Protein AF-A0A3P6B5D8-F1 (afdb_monomer_lite)

Radius of gyration: 17.55 Å; chains: 1; bounding box: 49×32×52 Å

Organism: Brassica campestris (NCBI:txid3711)

Sequence (147 aa):
MRQRSLDPVGKEMLMPKDPNATVIMVLTGIAPFRSFLWKMFFEEHEDYKLKPRACSLTHPPTIFNGLAWLFLGVPTSSSLLYKEEFEKMKGKKPENFRLDLAVSREQRNEKGEKMYIQKRMAEYAEELWELLKKDNTFVYMCGEGYR

InterPro domains:
  IPR001433 Oxidoreductase FAD/NAD(P)-binding [PF00175] (28-144)
  IPR015701 Ferredoxin--NADP reductase [PTHR43314] (7-143)
  IPR039261 Ferredoxin-NADP reductase (FNR), nucleotide-binding domain [G3DSA:3.40.50.80] (10-146)
  IPR039261 Ferredoxin-NADP reductase (FNR), nucleotide-binding domain [SSF52343] (13-144)

pLDDT: mean 75.42, std 18.97, range [34.06, 94.75]

Foldseek 3Di:
DDDDDDPDDDDPPDDDLALAFAEEEAEEADDPCVVVLCCQQPDQDPSNDPPDPDDDDDDDRSHRPHAYAYEYEDQAPVRDPPPVVLVVSCVRPVPRYHYDYQHQNPDADPVRHGRGSVRSVVVCVVVVVVSVPDPRYDYHYDYDDDD

Secondary structure (DSSP, 8-state):
----PPPP--STTPPPS-TT-EEEEEEESS-TTHHHHHHHHT---GGG-PPPPS--SS-------S-EEEEEEESSGGG-TTHHHHHHHHHH-TTTEEEEEEETTT-B-TTS-B--HHHHHHHTHHHHHHHHTSTTEEEEEE-----

Structure (mmCIF, N/CA/C/O backbone):
data_AF-A0A3P6B5D8-F1
#
_entry.id   AF-A0A3P6B5D8-F1
#
loop_
_atom_site.group_PDB
_atom_site.id
_atom_site.type_symbol
_atom_site.label_atom_id
_atom_site.label_alt_id
_atom_site.label_comp_id
_atom_site.label_asym_id
_atom_site.label_entity_id
_atom_site.label_seq_id
_atom_site.pdbx_PDB_ins_code
_atom_site.Cartn_x
_atom_site.Cartn_y
_atom_site.Cartn_z
_atom_site.occupancy
_atom_site.B_iso_or_equiv
_atom_site.auth_seq_id
_atom_site.auth_comp_id
_atom_site.auth_asym_id
_atom_site.auth_atom_id
_atom_site.pdbx_PDB_model_num
ATOM 1 N N . MET A 1 1 ? 29.588 -9.988 25.186 1.00 37.25 1 MET A N 1
ATOM 2 C CA . MET A 1 1 ? 28.479 -10.731 24.542 1.00 37.25 1 MET A CA 1
ATOM 3 C C . MET A 1 1 ? 28.874 -11.036 23.103 1.00 37.25 1 MET A C 1
ATOM 5 O O . MET A 1 1 ? 29.197 -10.100 22.390 1.00 37.25 1 MET A O 1
ATOM 9 N N . ARG A 1 2 ? 28.920 -12.308 22.679 1.00 37.66 2 ARG A N 1
ATOM 10 C CA . ARG A 1 2 ? 29.102 -12.665 21.258 1.00 37.66 2 ARG A CA 1
ATOM 11 C C . ARG A 1 2 ? 27.723 -12.751 20.613 1.00 37.66 2 ARG A C 1
ATOM 13 O O . ARG A 1 2 ? 26.973 -13.673 20.917 1.00 37.66 2 ARG A O 1
ATOM 20 N N . GLN A 1 3 ? 27.397 -11.793 19.755 1.00 37.88 3 GLN A N 1
ATOM 21 C CA . GLN A 1 3 ? 26.214 -11.863 18.907 1.00 37.88 3 GLN A CA 1
ATOM 22 C C . GLN A 1 3 ? 26.502 -12.908 17.821 1.00 37.88 3 GLN A C 1
ATOM 24 O O . GLN A 1 3 ? 27.404 -12.725 17.008 1.00 37.88 3 GLN A O 1
ATOM 29 N N . ARG A 1 4 ? 25.819 -14.056 17.867 1.00 34.06 4 ARG A N 1
ATOM 30 C CA . ARG A 1 4 ? 25.851 -15.031 16.771 1.00 34.06 4 ARG A CA 1
ATOM 31 C C . ARG A 1 4 ? 24.801 -14.587 15.758 1.00 34.06 4 ARG A C 1
ATOM 33 O O . ARG A 1 4 ? 23.616 -14.688 16.062 1.00 34.06 4 ARG A O 1
ATOM 40 N N . SER A 1 5 ? 25.212 -14.069 14.603 1.00 36.06 5 SER A N 1
ATOM 41 C CA . SER A 1 5 ? 24.300 -13.941 13.466 1.00 36.06 5 SER A CA 1
ATOM 42 C C . SER A 1 5 ? 24.246 -15.287 12.755 1.00 36.06 5 SER A C 1
ATOM 44 O O . SER A 1 5 ? 25.282 -15.825 12.370 1.00 36.06 5 SER A O 1
ATOM 46 N N . LEU A 1 6 ? 23.050 -15.847 12.626 1.00 42.25 6 LEU A N 1
ATOM 47 C CA . LEU A 1 6 ? 22.799 -16.919 11.671 1.00 42.25 6 LEU A CA 1
ATOM 48 C C . LEU A 1 6 ? 22.725 -16.286 10.278 1.00 42.25 6 LEU A C 1
ATOM 50 O O . LEU A 1 6 ? 22.242 -15.158 10.150 1.00 42.25 6 LEU A O 1
ATOM 54 N N . ASP A 1 7 ? 23.223 -16.987 9.262 1.00 48.81 7 ASP A N 1
ATOM 55 C CA . ASP A 1 7 ? 23.106 -16.543 7.875 1.00 48.81 7 ASP A CA 1
ATOM 56 C C . ASP A 1 7 ? 21.633 -16.295 7.500 1.00 48.81 7 ASP A C 1
ATOM 58 O O . ASP A 1 7 ? 20.740 -16.987 8.003 1.00 48.81 7 ASP A O 1
ATOM 62 N N . PRO A 1 8 ? 21.345 -15.311 6.631 1.00 53.59 8 PRO A N 1
ATOM 63 C CA . PRO A 1 8 ? 19.979 -15.007 6.228 1.00 53.59 8 PRO A CA 1
ATOM 64 C C . PRO A 1 8 ? 19.357 -16.196 5.483 1.00 53.59 8 PRO A C 1
ATOM 66 O O . PRO A 1 8 ? 19.881 -16.666 4.473 1.00 53.59 8 PRO A O 1
ATOM 69 N N . VAL A 1 9 ? 18.208 -16.666 5.968 1.00 49.22 9 VAL A N 1
ATOM 70 C CA . VAL A 1 9 ? 17.424 -17.745 5.352 1.00 49.22 9 VAL A CA 1
ATOM 71 C C . VAL A 1 9 ? 16.141 -17.149 4.772 1.00 49.22 9 VAL A C 1
ATOM 73 O O . VAL A 1 9 ? 15.392 -16.494 5.491 1.00 49.22 9 VAL A O 1
ATOM 76 N N . GLY A 1 10 ? 15.879 -17.373 3.480 1.00 52.53 10 GLY A N 1
ATOM 77 C CA . GLY A 1 10 ? 14.632 -16.967 2.819 1.00 52.53 10 GLY A CA 1
ATOM 78 C C . GLY A 1 10 ? 14.827 -16.566 1.355 1.00 52.53 10 GLY A C 1
ATOM 79 O O . GLY A 1 10 ? 15.515 -15.595 1.060 1.00 52.53 10 GLY A O 1
ATOM 80 N N . LYS A 1 11 ? 14.213 -17.309 0.425 1.00 59.19 11 LYS A N 1
ATOM 81 C CA . LYS A 1 11 ? 14.177 -16.976 -1.017 1.00 59.19 11 LYS A CA 1
ATOM 82 C C . LYS A 1 11 ? 12.800 -16.498 -1.493 1.00 59.19 11 LYS A C 1
ATOM 84 O O . LYS A 1 11 ? 12.671 -16.065 -2.630 1.00 59.19 11 LYS A O 1
ATOM 89 N N . GLU A 1 12 ? 11.783 -16.581 -0.638 1.00 61.44 12 GLU A N 1
ATOM 90 C CA . GLU A 1 12 ? 10.390 -16.263 -0.985 1.00 61.44 12 GLU A CA 1
ATOM 91 C C . GLU A 1 12 ? 10.129 -14.753 -1.044 1.00 61.44 12 GLU A C 1
ATOM 93 O O . GLU A 1 12 ? 9.307 -14.292 -1.825 1.00 61.44 12 GLU A O 1
ATOM 98 N N . MET A 1 13 ? 10.886 -13.963 -0.279 1.00 66.06 13 MET A N 1
ATOM 99 C CA . MET A 1 13 ? 10.804 -12.502 -0.268 1.00 66.06 13 MET A CA 1
ATOM 100 C C . MET A 1 13 ? 11.981 -11.869 -1.013 1.00 66.06 13 MET A C 1
ATOM 102 O O . MET A 1 13 ? 12.688 -11.019 -0.479 1.00 66.06 13 MET A O 1
ATOM 106 N N . LEU A 1 14 ? 12.238 -12.311 -2.242 1.00 75.25 14 LEU A N 1
ATOM 107 C CA . LEU A 1 14 ? 13.202 -11.646 -3.119 1.00 75.25 14 LEU A CA 1
ATOM 108 C C . LEU A 1 14 ? 12.489 -10.593 -3.959 1.00 75.25 14 LEU A C 1
ATOM 110 O O . LEU A 1 14 ? 11.390 -10.840 -4.446 1.00 75.25 14 LEU A O 1
ATOM 114 N N . MET A 1 15 ? 13.125 -9.434 -4.140 1.00 72.06 15 MET A N 1
ATOM 115 C CA . MET A 1 15 ? 12.632 -8.389 -5.039 1.00 72.06 15 MET A CA 1
ATOM 116 C C . MET A 1 15 ? 12.562 -8.889 -6.488 1.00 72.06 15 MET A C 1
ATOM 118 O O . MET A 1 15 ? 13.433 -9.664 -6.906 1.00 72.06 15 MET A O 1
ATOM 122 N N . PRO A 1 16 ? 11.581 -8.418 -7.277 1.00 79.50 16 PRO A N 1
ATOM 123 C CA . PRO A 1 16 ? 11.565 -8.692 -8.702 1.00 79.50 16 PRO A CA 1
ATOM 124 C C . PRO A 1 16 ? 12.791 -8.060 -9.367 1.00 79.50 16 PRO A C 1
ATOM 126 O O . PRO A 1 16 ? 13.262 -6.996 -8.972 1.00 79.50 16 PRO A O 1
ATOM 129 N N . LYS A 1 17 ? 13.315 -8.729 -10.398 1.00 75.62 17 LYS A N 1
ATOM 130 C CA . LYS A 1 17 ? 14.458 -8.224 -11.177 1.00 75.62 17 LYS A CA 1
ATOM 131 C C . LYS A 1 17 ? 14.066 -7.111 -12.151 1.00 75.62 17 LYS A C 1
ATOM 133 O O . LYS A 1 17 ? 14.938 -6.391 -12.622 1.00 75.62 17 LYS A O 1
ATOM 138 N N . ASP A 1 18 ? 12.781 -7.009 -12.488 1.00 79.75 18 ASP A N 1
ATOM 139 C CA . ASP A 1 18 ? 12.267 -5.989 -13.398 1.00 79.75 18 ASP A CA 1
ATOM 140 C C . ASP A 1 18 ? 12.113 -4.642 -12.660 1.00 79.75 18 ASP A C 1
ATOM 142 O O . ASP A 1 18 ? 11.320 -4.558 -11.718 1.00 79.75 18 ASP A O 1
ATOM 146 N N . PRO A 1 19 ? 12.832 -3.577 -13.070 1.00 79.38 19 PRO A N 1
ATOM 147 C CA . PRO A 1 19 ? 12.721 -2.252 -12.457 1.00 79.38 19 PRO A CA 1
ATOM 148 C C . PRO A 1 19 ? 11.365 -1.568 -12.700 1.00 79.38 19 PRO A C 1
ATOM 150 O O . PRO A 1 19 ? 11.074 -0.570 -12.037 1.00 79.38 19 PRO A O 1
ATOM 153 N N . ASN A 1 20 ? 10.547 -2.077 -13.629 1.00 85.00 20 ASN A N 1
ATOM 154 C CA . ASN A 1 20 ? 9.206 -1.570 -13.940 1.00 85.00 20 ASN A CA 1
ATOM 155 C C . ASN A 1 20 ? 8.081 -2.422 -13.327 1.00 85.00 20 ASN A C 1
ATOM 157 O O . ASN A 1 20 ? 6.904 -2.184 -13.609 1.00 85.00 20 ASN A O 1
ATOM 161 N N . ALA A 1 21 ? 8.419 -3.418 -12.505 1.00 88.19 21 ALA A N 1
ATOM 162 C CA . ALA A 1 21 ? 7.436 -4.270 -11.851 1.00 88.19 21 ALA A CA 1
ATOM 163 C C . ALA A 1 21 ? 6.520 -3.470 -10.912 1.00 88.19 21 ALA A C 1
ATOM 165 O O . ALA A 1 21 ? 6.949 -2.541 -10.227 1.00 88.19 21 ALA A O 1
ATOM 166 N N . THR A 1 22 ? 5.251 -3.865 -10.840 1.00 91.69 22 THR A N 1
ATOM 167 C CA . THR A 1 22 ? 4.340 -3.383 -9.800 1.00 91.69 22 THR A CA 1
ATOM 168 C C . THR A 1 22 ? 4.556 -4.221 -8.546 1.00 91.69 22 THR A C 1
ATOM 170 O O . THR A 1 22 ? 4.465 -5.442 -8.584 1.00 91.69 22 THR A O 1
ATOM 173 N N . VAL A 1 23 ? 4.860 -3.580 -7.424 1.00 90.94 23 VAL A N 1
ATOM 174 C CA . VAL A 1 23 ? 5.135 -4.232 -6.145 1.00 90.94 23 VAL A CA 1
ATOM 175 C C . VAL A 1 23 ? 4.112 -3.760 -5.123 1.00 90.94 23 VAL A C 1
ATOM 177 O O . VAL A 1 23 ? 4.162 -2.623 -4.654 1.00 90.94 23 VAL A O 1
ATOM 180 N N . ILE A 1 24 ? 3.187 -4.645 -4.766 1.00 92.25 24 ILE A N 1
ATOM 181 C CA . ILE A 1 24 ? 2.168 -4.404 -3.745 1.00 92.25 24 ILE A CA 1
ATOM 182 C C . ILE A 1 24 ? 2.664 -5.028 -2.441 1.00 92.25 24 ILE A C 1
ATOM 184 O O . ILE A 1 24 ? 2.904 -6.230 -2.364 1.00 92.25 24 ILE A O 1
ATOM 188 N N . MET A 1 25 ? 2.836 -4.212 -1.410 1.00 90.50 25 MET A N 1
ATOM 189 C CA . MET A 1 25 ? 3.306 -4.617 -0.089 1.00 90.50 25 MET A CA 1
ATOM 190 C C . MET A 1 25 ? 2.166 -4.460 0.909 1.00 90.50 25 MET A C 1
ATOM 192 O O . MET A 1 25 ? 1.655 -3.362 1.102 1.00 90.50 25 MET A O 1
ATOM 196 N N . VAL A 1 26 ? 1.778 -5.551 1.557 1.00 89.94 26 VAL A N 1
ATOM 197 C CA . VAL A 1 26 ? 0.719 -5.595 2.566 1.00 89.94 26 VAL A CA 1
ATOM 198 C C . VAL A 1 26 ? 1.353 -5.923 3.909 1.00 89.94 26 VAL A C 1
ATOM 200 O O . VAL A 1 26 ? 1.992 -6.967 4.068 1.00 89.94 26 VAL A O 1
ATOM 203 N N . LEU A 1 27 ? 1.193 -5.017 4.871 1.00 85.31 27 LEU A N 1
ATOM 204 C CA . LEU A 1 27 ? 1.885 -5.081 6.150 1.00 85.31 27 LEU A CA 1
ATOM 205 C C . LEU A 1 27 ? 1.004 -4.803 7.354 1.00 85.31 27 LEU A C 1
ATOM 207 O O . LEU A 1 27 ? 0.302 -3.796 7.408 1.00 85.31 27 LEU A O 1
ATOM 211 N N . THR A 1 28 ? 1.166 -5.620 8.391 1.00 77.00 28 THR A N 1
ATOM 212 C CA . THR A 1 28 ? 0.625 -5.352 9.729 1.00 77.00 28 THR A CA 1
ATOM 213 C C . THR A 1 28 ? 1.745 -5.481 10.767 1.00 77.00 28 THR A C 1
ATOM 215 O O . THR A 1 28 ? 2.107 -6.596 11.135 1.00 77.00 28 THR A O 1
ATOM 218 N N . GLY A 1 29 ? 2.319 -4.363 11.232 1.00 67.81 29 GLY A N 1
ATOM 219 C CA . GLY A 1 29 ? 3.355 -4.354 12.285 1.00 67.81 29 GLY A CA 1
ATOM 220 C C . GLY A 1 29 ? 4.739 -3.829 11.865 1.00 67.81 29 GLY A C 1
ATOM 221 O O . GLY A 1 29 ? 4.850 -2.975 10.985 1.00 67.81 29 GLY A O 1
ATOM 222 N N . ILE A 1 30 ? 5.798 -4.297 12.549 1.00 57.53 30 ILE A N 1
ATOM 223 C CA . ILE A 1 30 ? 7.196 -3.856 12.352 1.00 57.53 30 ILE A CA 1
ATOM 224 C C . ILE A 1 30 ? 7.714 -4.360 10.998 1.00 57.53 30 ILE A C 1
ATOM 226 O O . ILE A 1 30 ? 7.837 -5.558 10.760 1.00 57.53 30 ILE A O 1
ATOM 230 N N . ALA A 1 31 ? 7.988 -3.414 10.101 1.00 59.88 31 ALA A N 1
ATOM 231 C CA . ALA A 1 31 ? 8.128 -3.646 8.670 1.00 59.88 31 ALA A CA 1
ATOM 232 C C . ALA A 1 31 ? 9.495 -4.240 8.248 1.00 59.88 31 ALA A C 1
ATOM 234 O O . ALA A 1 31 ? 10.509 -3.547 8.358 1.00 59.88 31 ALA A O 1
ATOM 235 N N . PRO A 1 32 ? 9.545 -5.434 7.620 1.00 63.81 32 PRO A N 1
ATOM 236 C CA . PRO A 1 32 ? 10.720 -5.895 6.869 1.00 63.81 32 PRO A CA 1
ATOM 237 C C . PRO A 1 32 ? 10.934 -5.140 5.541 1.00 63.81 32 PRO A C 1
ATOM 239 O O . PRO A 1 32 ? 12.005 -5.225 4.943 1.00 63.81 32 PRO A O 1
ATOM 242 N N . PHE A 1 33 ? 9.948 -4.369 5.068 1.00 70.81 33 PHE A N 1
ATOM 243 C CA . PHE A 1 33 ? 10.017 -3.685 3.767 1.00 70.81 33 PHE A CA 1
ATOM 244 C C . PHE A 1 33 ? 10.705 -2.320 3.794 1.00 70.81 33 PHE A C 1
ATOM 246 O O . PHE A 1 33 ? 10.831 -1.689 2.745 1.00 70.81 33 PHE A O 1
ATOM 253 N N . ARG A 1 34 ? 11.220 -1.874 4.949 1.00 76.75 34 ARG A N 1
ATOM 254 C CA . ARG A 1 34 ? 12.089 -0.688 4.989 1.00 76.75 34 ARG A CA 1
ATOM 255 C C . ARG A 1 34 ? 13.272 -0.866 4.039 1.00 76.75 34 ARG A C 1
ATOM 257 O O . ARG A 1 34 ? 13.533 0.018 3.236 1.00 76.75 34 ARG A O 1
ATOM 264 N N . SER A 1 35 ? 13.913 -2.035 4.064 1.00 75.69 35 SER A N 1
ATOM 265 C CA . SER A 1 35 ? 15.039 -2.356 3.181 1.00 75.69 35 SER A CA 1
ATOM 266 C C . SER A 1 35 ? 14.645 -2.369 1.700 1.00 75.69 35 SER A C 1
ATOM 268 O O . SER A 1 35 ? 15.408 -1.899 0.866 1.00 75.69 35 SER A O 1
ATOM 270 N N . PHE A 1 36 ? 13.440 -2.847 1.365 1.00 76.88 36 PHE A N 1
ATOM 271 C CA . PHE A 1 36 ? 12.926 -2.833 -0.011 1.00 76.88 36 PHE A CA 1
ATOM 272 C C . PHE A 1 36 ? 12.743 -1.406 -0.518 1.00 76.88 36 PHE A C 1
ATOM 274 O O . PHE A 1 36 ? 13.241 -1.054 -1.583 1.00 76.88 36 PHE A O 1
ATOM 281 N N . LEU A 1 37 ? 12.055 -0.576 0.262 1.00 80.38 37 LEU A N 1
ATOM 282 C CA . LEU A 1 37 ? 11.776 0.806 -0.107 1.00 80.38 37 LEU A CA 1
ATOM 283 C C . LEU A 1 37 ? 13.048 1.655 -0.142 1.00 80.38 37 LEU A C 1
ATOM 285 O O . LEU A 1 37 ? 13.212 2.489 -1.030 1.00 80.38 37 LEU A O 1
ATOM 289 N N . TRP A 1 38 ? 13.983 1.410 0.776 1.00 80.44 38 TRP A N 1
ATOM 290 C CA . TRP A 1 38 ? 15.289 2.057 0.750 1.00 80.44 38 TRP A CA 1
ATOM 291 C C . TRP A 1 38 ? 16.065 1.684 -0.518 1.00 80.44 38 TRP A C 1
ATOM 293 O O . TRP A 1 38 ? 16.547 2.573 -1.220 1.00 80.44 38 TRP A O 1
ATOM 303 N N . LYS A 1 39 ? 16.057 0.397 -0.896 1.00 77.75 39 LYS A N 1
ATOM 304 C CA . LYS A 1 39 ? 16.661 -0.083 -2.145 1.00 77.75 39 LYS A CA 1
ATOM 305 C C . LYS A 1 39 ? 15.989 0.487 -3.405 1.00 77.75 39 LYS A C 1
ATOM 307 O O . LYS A 1 39 ? 16.668 0.706 -4.398 1.00 77.75 39 LYS A O 1
ATOM 312 N N . MET A 1 40 ? 14.677 0.738 -3.381 1.00 78.25 40 MET A N 1
ATOM 313 C CA . MET A 1 40 ? 13.931 1.297 -4.525 1.00 78.25 40 MET A CA 1
ATOM 314 C C . MET A 1 40 ? 14.099 2.817 -4.694 1.00 78.25 40 MET A C 1
ATOM 316 O O . MET A 1 40 ? 14.145 3.298 -5.826 1.00 78.25 40 MET A O 1
ATOM 320 N N . PHE A 1 41 ? 14.140 3.578 -3.592 1.00 78.69 41 PHE 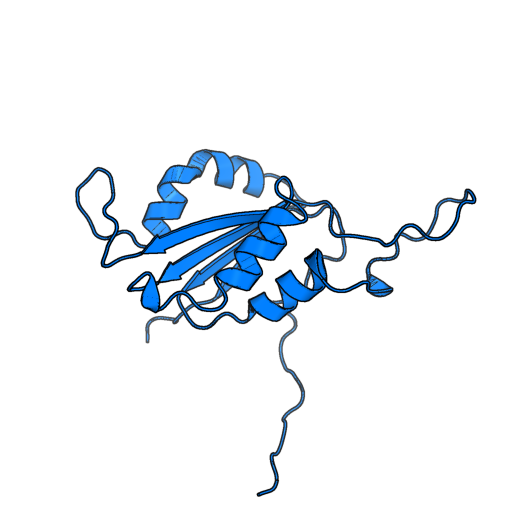A N 1
ATOM 321 C CA . PHE A 1 41 ? 14.002 5.046 -3.612 1.00 78.69 41 PHE A CA 1
ATOM 322 C C . PHE A 1 41 ? 15.226 5.826 -3.100 1.00 78.69 41 PHE A C 1
ATOM 324 O O . PHE A 1 41 ? 15.319 7.042 -3.322 1.00 78.69 41 PHE A O 1
ATOM 331 N N . PHE A 1 42 ? 16.146 5.175 -2.386 1.00 73.19 42 PHE A N 1
ATOM 332 C CA . PHE A 1 42 ? 17.297 5.831 -1.755 1.00 73.19 42 PHE A CA 1
ATOM 333 C C . PHE A 1 42 ? 18.656 5.273 -2.176 1.00 73.19 42 PHE A C 1
ATOM 335 O O . PHE A 1 42 ? 19.619 6.035 -2.134 1.00 73.19 42 PHE A O 1
ATOM 342 N N . GLU A 1 43 ? 18.750 4.008 -2.585 1.00 67.75 43 GLU A N 1
ATOM 343 C CA . GLU A 1 43 ? 20.015 3.393 -3.000 1.00 67.75 43 GLU A CA 1
ATOM 344 C C . GLU A 1 43 ? 20.146 3.290 -4.520 1.00 67.75 43 GLU A C 1
ATOM 346 O O . GLU A 1 43 ? 19.195 2.980 -5.236 1.00 67.75 43 GLU A O 1
ATOM 351 N N . GLU A 1 44 ? 21.369 3.493 -5.001 1.00 58.03 44 GLU A N 1
ATOM 352 C CA . GLU A 1 44 ? 21.771 3.235 -6.379 1.00 58.03 44 GLU A CA 1
ATOM 353 C C . GLU A 1 44 ? 22.478 1.873 -6.411 1.00 58.03 44 GLU A C 1
ATOM 355 O O . GLU A 1 44 ? 23.592 1.737 -5.909 1.00 58.03 44 GLU A O 1
ATOM 360 N N . HIS A 1 45 ? 21.824 0.837 -6.949 1.00 53.28 45 HIS A N 1
ATOM 361 C CA . HIS A 1 45 ? 22.402 -0.513 -7.030 1.00 53.28 45 HIS A CA 1
ATOM 362 C C . HIS A 1 45 ? 22.732 -0.918 -8.458 1.00 53.28 45 HIS A C 1
ATOM 364 O O . HIS A 1 45 ? 21.911 -0.779 -9.365 1.00 53.28 45 HIS A O 1
ATOM 370 N N . GLU A 1 46 ? 23.905 -1.529 -8.630 1.00 50.44 46 GLU A N 1
ATOM 371 C CA . GLU A 1 46 ? 24.338 -2.099 -9.907 1.00 50.44 46 GLU A CA 1
ATOM 372 C C . GLU A 1 46 ? 23.476 -3.290 -10.361 1.00 50.44 46 GLU A C 1
ATOM 374 O O . GLU A 1 46 ? 23.390 -3.560 -11.556 1.00 50.44 46 GLU A O 1
ATOM 379 N N . ASP A 1 47 ? 22.799 -3.981 -9.439 1.00 47.56 47 ASP A N 1
ATOM 380 C CA . ASP A 1 47 ? 21.971 -5.160 -9.737 1.00 47.56 47 ASP A CA 1
ATOM 381 C C . ASP A 1 47 ? 20.740 -4.843 -10.602 1.00 47.56 47 ASP A C 1
ATOM 383 O O . ASP A 1 47 ? 20.209 -5.729 -11.272 1.00 47.56 47 ASP A O 1
ATOM 387 N N . TYR A 1 48 ? 20.282 -3.585 -10.596 1.00 48.28 48 TYR A N 1
ATOM 388 C CA . TYR A 1 48 ? 19.179 -3.121 -11.439 1.00 48.28 48 TYR A CA 1
ATOM 389 C C . TYR A 1 48 ? 19.636 -2.691 -12.839 1.00 48.28 48 TYR A C 1
ATOM 391 O O . TYR A 1 48 ? 18.784 -2.309 -13.642 1.00 48.28 48 TYR A O 1
ATOM 399 N N . LYS A 1 49 ? 20.940 -2.781 -13.166 1.00 43.88 49 LYS A N 1
ATOM 400 C CA . LYS A 1 49 ? 21.482 -2.462 -14.495 1.00 43.88 49 LYS A CA 1
ATOM 401 C C . LYS A 1 49 ? 20.764 -3.285 -15.567 1.00 43.88 49 LYS A C 1
ATOM 403 O O . LYS A 1 49 ? 21.084 -4.448 -15.819 1.00 43.88 49 LYS A O 1
ATOM 408 N N . LEU A 1 50 ? 19.830 -2.644 -16.268 1.00 41.78 50 LEU A N 1
ATOM 409 C CA . LEU A 1 50 ? 19.397 -3.053 -17.598 1.00 41.78 50 LEU A CA 1
ATOM 410 C C . LEU A 1 50 ? 20.668 -3.236 -18.434 1.00 41.78 50 LEU A C 1
ATOM 412 O O . LEU A 1 50 ? 21.414 -2.277 -18.634 1.00 41.78 50 LEU A O 1
ATOM 416 N N . LYS A 1 51 ? 20.950 -4.464 -18.894 1.00 37.53 51 LYS A N 1
ATOM 417 C CA . LYS A 1 51 ? 22.041 -4.688 -19.851 1.00 37.53 51 LYS A CA 1
ATOM 418 C C . LYS A 1 51 ? 21.800 -3.748 -21.037 1.00 37.53 51 LYS A C 1
ATOM 420 O O . LYS A 1 51 ? 20.745 -3.856 -21.667 1.00 37.53 51 LYS A O 1
ATOM 425 N N . PRO A 1 52 ? 22.722 -2.822 -21.338 1.00 39.69 52 PRO A N 1
ATOM 426 C CA . PRO A 1 52 ? 22.471 -1.807 -22.342 1.00 39.69 52 PRO A CA 1
ATOM 427 C C . PRO A 1 52 ? 22.340 -2.469 -23.716 1.00 39.69 52 PRO A C 1
ATOM 429 O O . PRO A 1 52 ? 23.294 -3.061 -24.222 1.00 39.69 52 PRO A O 1
ATOM 432 N N . ARG A 1 53 ? 21.178 -2.322 -24.368 1.00 34.91 53 ARG A N 1
ATOM 433 C CA . ARG A 1 53 ? 21.212 -2.134 -25.821 1.00 34.91 53 ARG A CA 1
ATOM 434 C C . ARG A 1 53 ? 21.857 -0.769 -26.032 1.00 34.91 53 ARG A C 1
ATOM 436 O O . ARG A 1 53 ? 21.383 0.232 -25.509 1.00 34.91 53 ARG A O 1
ATOM 443 N N . ALA A 1 54 ? 23.006 -0.799 -26.689 1.00 41.34 54 ALA A N 1
ATOM 444 C CA . ALA A 1 54 ? 23.895 0.323 -26.928 1.00 41.34 54 ALA A CA 1
ATOM 445 C C . ALA A 1 54 ? 23.158 1.618 -27.311 1.00 41.34 54 ALA A C 1
ATOM 447 O O . ALA A 1 54 ? 22.436 1.624 -28.302 1.00 41.34 54 ALA A O 1
ATOM 448 N N . CYS A 1 55 ? 23.394 2.706 -26.572 1.00 34.34 55 CYS A N 1
ATOM 449 C CA . CYS A 1 55 ? 23.947 3.947 -27.125 1.00 34.34 55 CYS A CA 1
ATOM 450 C C . CYS A 1 55 ? 24.200 4.975 -26.002 1.00 34.34 55 CYS A C 1
ATOM 452 O O . CYS A 1 55 ? 23.276 5.480 -25.377 1.00 34.34 55 CYS A O 1
ATOM 454 N N . SER A 1 56 ? 25.488 5.213 -25.752 1.00 43.94 56 SER A N 1
ATOM 455 C CA . SER A 1 56 ? 26.152 6.429 -25.267 1.00 43.94 56 SER A CA 1
ATOM 456 C C . SER A 1 56 ? 25.305 7.579 -24.692 1.00 43.94 56 SER A C 1
ATOM 458 O O . SER A 1 56 ? 24.812 8.413 -25.444 1.00 43.94 56 SER A O 1
ATOM 460 N N . LEU A 1 57 ? 25.297 7.701 -23.362 1.00 37.00 57 LEU A N 1
ATOM 461 C CA . LEU A 1 57 ? 25.480 8.936 -22.580 1.00 37.00 57 LEU A CA 1
ATOM 462 C C . LEU A 1 57 ? 25.631 8.522 -21.103 1.00 37.00 57 LEU A C 1
ATOM 464 O O . LEU A 1 57 ? 25.028 7.547 -20.663 1.00 37.00 57 LEU A O 1
ATOM 468 N N . THR A 1 58 ? 26.513 9.215 -20.386 1.00 39.78 58 THR A N 1
ATOM 469 C CA . THR A 1 58 ? 26.776 9.157 -18.934 1.00 39.78 58 THR A CA 1
ATOM 470 C C . THR A 1 58 ? 25.686 8.461 -18.098 1.00 39.78 58 THR A C 1
ATOM 472 O O . THR A 1 58 ? 24.599 9.002 -17.942 1.00 39.78 58 THR A O 1
ATOM 475 N N . HIS A 1 59 ? 26.014 7.261 -17.600 1.00 35.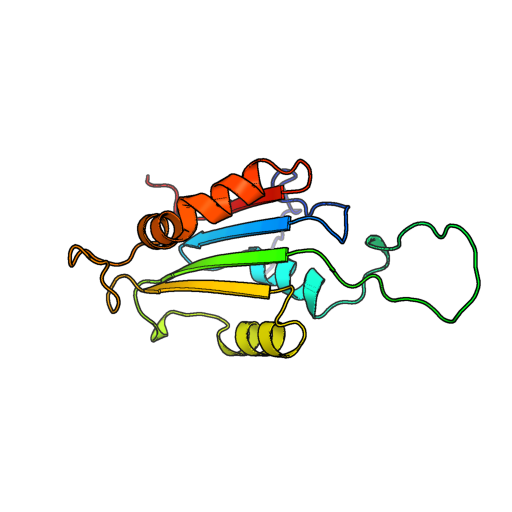31 59 HIS A N 1
ATOM 476 C CA . HIS A 1 59 ? 25.273 6.365 -16.692 1.00 35.31 59 HIS A CA 1
ATOM 477 C C . HIS A 1 59 ? 23.817 6.756 -16.345 1.00 35.31 59 HIS A C 1
ATOM 479 O O . HIS A 1 59 ? 23.623 7.615 -15.486 1.00 35.31 59 HIS A O 1
ATOM 485 N N . PRO A 1 60 ? 22.778 6.084 -16.881 1.00 37.28 60 PRO A N 1
ATOM 486 C CA . PRO A 1 60 ? 21.459 6.162 -16.268 1.00 37.28 60 PRO A CA 1
ATOM 487 C C . PRO A 1 60 ? 21.452 5.293 -14.994 1.00 37.28 60 PRO A C 1
ATOM 489 O O . PRO A 1 60 ? 21.619 4.073 -15.106 1.00 37.28 60 PRO A O 1
ATOM 492 N N . PRO A 1 61 ? 21.276 5.860 -13.782 1.00 44.03 61 PRO A N 1
ATOM 493 C CA . PRO A 1 61 ? 21.007 5.051 -12.602 1.00 44.03 61 PRO A CA 1
ATOM 494 C C . PRO A 1 61 ? 19.677 4.337 -12.841 1.00 44.03 61 PRO A C 1
ATOM 496 O O . PRO A 1 61 ? 18.675 4.950 -13.213 1.00 44.03 61 PRO A O 1
ATOM 499 N N . THR A 1 62 ? 19.654 3.020 -12.691 1.00 48.91 62 THR A N 1
ATOM 500 C CA . THR A 1 62 ? 18.424 2.242 -12.822 1.00 48.91 62 THR A CA 1
ATOM 501 C C . THR A 1 62 ? 17.602 2.408 -11.556 1.00 48.91 62 THR A C 1
ATOM 503 O O . THR A 1 62 ? 17.701 1.625 -10.616 1.00 48.91 62 THR A O 1
ATOM 506 N N . ILE A 1 63 ? 16.838 3.496 -11.530 1.00 63.09 63 ILE A N 1
ATOM 507 C CA . ILE A 1 63 ? 15.894 3.833 -10.473 1.00 63.09 63 ILE A CA 1
ATOM 508 C C . ILE A 1 63 ? 14.625 3.006 -10.708 1.00 63.09 63 ILE A C 1
ATOM 510 O O . ILE A 1 63 ? 14.160 2.913 -11.844 1.00 63.09 63 ILE A O 1
ATOM 514 N N . PHE A 1 64 ? 14.050 2.419 -9.656 1.00 73.06 64 PHE A N 1
ATOM 515 C CA . PHE A 1 64 ? 12.744 1.761 -9.736 1.00 73.06 64 PHE A CA 1
ATOM 516 C C . PHE A 1 64 ? 11.726 2.711 -10.387 1.00 73.06 64 PHE A C 1
ATOM 518 O O . PHE A 1 64 ? 11.515 3.830 -9.906 1.00 73.06 64 PHE A O 1
ATOM 525 N N . ASN A 1 65 ? 11.152 2.281 -11.509 1.00 81.06 65 ASN A N 1
ATOM 526 C CA . ASN A 1 65 ? 10.205 3.043 -12.327 1.00 81.06 65 ASN A CA 1
ATOM 527 C C . ASN A 1 65 ? 8.824 2.375 -12.383 1.00 81.06 65 ASN A C 1
ATOM 529 O O . ASN A 1 65 ? 7.914 2.895 -13.023 1.00 81.06 65 ASN A O 1
ATOM 533 N N . GLY A 1 66 ? 8.659 1.246 -11.692 1.00 86.56 66 GLY A N 1
ATOM 534 C CA . GLY A 1 66 ? 7.366 0.620 -11.465 1.00 86.56 66 GLY A CA 1
ATOM 535 C C . GLY A 1 66 ? 6.528 1.344 -10.412 1.00 86.56 66 GLY A C 1
ATOM 536 O O . GLY A 1 66 ? 6.834 2.462 -9.988 1.00 86.56 66 GLY A O 1
ATOM 537 N N . LEU A 1 67 ? 5.463 0.680 -9.973 1.00 91.06 67 LEU A N 1
ATOM 538 C CA . LEU A 1 67 ? 4.587 1.151 -8.904 1.00 91.06 67 LEU A CA 1
ATOM 539 C C . LEU A 1 67 ? 4.880 0.369 -7.624 1.00 91.06 67 LEU A C 1
ATOM 541 O O . LEU A 1 67 ? 4.711 -0.843 -7.597 1.00 91.06 67 LEU A O 1
ATOM 545 N N . ALA A 1 68 ? 5.279 1.053 -6.558 1.00 91.06 68 ALA A N 1
ATOM 546 C CA . ALA A 1 68 ? 5.387 0.500 -5.217 1.00 91.06 68 ALA A CA 1
ATOM 547 C C . ALA A 1 68 ? 4.179 0.965 -4.402 1.00 91.06 68 ALA A C 1
ATOM 549 O O . ALA A 1 68 ? 4.057 2.147 -4.072 1.00 91.06 68 ALA A O 1
ATOM 550 N N . TRP A 1 69 ? 3.288 0.035 -4.072 1.00 92.81 69 TRP A N 1
ATOM 551 C CA . TRP A 1 69 ? 2.083 0.321 -3.306 1.00 92.81 69 TRP A CA 1
ATOM 552 C C . TRP A 1 69 ? 2.152 -0.350 -1.941 1.00 92.81 69 TRP A C 1
ATOM 554 O O . TRP A 1 69 ? 2.088 -1.571 -1.835 1.00 92.81 69 TRP A O 1
ATOM 564 N N . LEU A 1 70 ? 2.298 0.451 -0.889 1.00 91.12 70 LEU A N 1
ATOM 565 C CA . LEU A 1 70 ? 2.356 -0.008 0.490 1.00 91.12 70 LEU A CA 1
ATOM 566 C C . LEU A 1 70 ? 1.006 0.178 1.193 1.00 91.12 70 LEU A C 1
ATOM 568 O O . LEU A 1 70 ? 0.555 1.303 1.402 1.00 91.12 70 LEU A O 1
ATOM 572 N N . PHE A 1 71 ? 0.417 -0.927 1.638 1.00 91.38 71 PHE A N 1
ATOM 573 C CA . PHE A 1 71 ? -0.670 -0.961 2.607 1.00 91.38 71 PHE A CA 1
ATOM 574 C C . PHE A 1 71 ? -0.102 -1.240 3.993 1.00 91.38 71 PHE A C 1
ATOM 576 O O . PHE A 1 71 ? 0.542 -2.269 4.209 1.00 91.38 71 PHE A O 1
ATOM 583 N N . LEU A 1 72 ? -0.357 -0.341 4.942 1.00 89.81 72 LEU A N 1
ATOM 584 C CA . LEU A 1 72 ? 0.173 -0.453 6.297 1.00 89.81 72 LEU A CA 1
ATOM 585 C C . LEU A 1 72 ? -0.941 -0.352 7.340 1.00 89.81 72 LEU A C 1
ATOM 587 O O . LEU A 1 72 ? -1.581 0.686 7.507 1.00 89.81 72 LEU A O 1
ATOM 591 N N . GLY A 1 73 ? -1.155 -1.453 8.055 1.00 89.44 73 GLY A N 1
ATOM 592 C CA . GLY A 1 73 ? -2.086 -1.558 9.169 1.00 89.44 73 GLY A CA 1
ATOM 593 C C . GLY A 1 73 ? -1.406 -1.241 10.494 1.00 89.44 73 GLY A C 1
ATOM 594 O O . GLY A 1 73 ? -0.439 -1.904 10.872 1.00 89.44 73 GLY A O 1
ATOM 595 N N . VAL A 1 74 ? -1.941 -0.260 11.220 1.00 88.75 74 VAL A N 1
ATOM 596 C CA . VAL A 1 74 ? -1.452 0.153 12.543 1.00 88.75 74 VAL A CA 1
ATOM 597 C C . VAL A 1 74 ? -2.614 0.360 13.524 1.00 88.75 74 VAL A C 1
ATOM 599 O O . VAL A 1 74 ? -3.734 0.688 13.117 1.00 88.75 74 VAL A O 1
ATOM 602 N N . PRO A 1 75 ? -2.407 0.165 14.838 1.00 87.06 75 PRO A N 1
ATOM 603 C CA . PRO A 1 75 ? -3.434 0.465 15.828 1.00 87.06 75 PRO A CA 1
ATOM 604 C C . PRO A 1 75 ? -3.735 1.967 15.916 1.00 87.06 75 PRO A C 1
ATOM 606 O O . PRO A 1 75 ? -4.906 2.339 15.896 1.00 87.06 75 PRO A O 1
ATOM 609 N N . THR A 1 76 ? -2.708 2.814 15.987 1.00 87.38 76 THR A N 1
ATOM 610 C CA . THR A 1 76 ? -2.817 4.280 16.124 1.00 87.38 76 THR A CA 1
ATOM 611 C C . THR A 1 76 ? -1.825 4.992 15.209 1.00 87.38 76 THR A C 1
ATOM 613 O O . THR A 1 76 ? -0.784 4.433 14.859 1.00 87.38 76 THR A O 1
ATOM 616 N N . SER A 1 77 ? -2.075 6.256 14.876 1.00 86.31 77 SER A N 1
ATOM 617 C CA . SER A 1 77 ? -1.147 7.072 14.082 1.00 86.31 77 SER A CA 1
ATOM 618 C C . SER A 1 77 ? 0.205 7.260 14.780 1.00 86.31 77 SER A C 1
ATOM 620 O O . SER A 1 77 ? 1.230 7.375 14.118 1.00 86.31 77 SER A O 1
ATOM 622 N N . SER A 1 78 ? 0.237 7.227 16.116 1.00 85.44 78 SER A N 1
ATOM 623 C CA . SER A 1 78 ? 1.477 7.268 16.907 1.00 85.44 78 SER A CA 1
ATOM 624 C C . SER A 1 78 ? 2.332 6.005 16.792 1.00 85.44 78 SER A C 1
ATOM 626 O O . SER A 1 78 ? 3.535 6.057 17.025 1.00 85.44 78 SER A O 1
ATOM 628 N N . SER A 1 79 ? 1.729 4.871 16.429 1.00 83.19 79 SER A N 1
ATOM 629 C CA . SER A 1 79 ? 2.448 3.613 16.197 1.00 83.19 79 SER A CA 1
ATOM 630 C C . SER A 1 79 ? 2.997 3.490 14.773 1.00 83.19 79 SER A C 1
ATOM 632 O O . SER A 1 79 ? 3.634 2.492 14.440 1.00 83.19 79 SER A O 1
ATOM 634 N N . LEU A 1 80 ? 2.763 4.502 13.929 1.00 83.19 80 LEU A N 1
ATOM 635 C CA . LEU A 1 80 ? 3.292 4.562 12.577 1.00 83.19 80 LEU A CA 1
ATOM 636 C C . LEU A 1 80 ? 4.804 4.805 12.613 1.00 83.19 80 LEU A C 1
ATOM 638 O O . LEU A 1 80 ? 5.276 5.928 12.794 1.00 83.19 80 LEU A O 1
ATOM 642 N N . LEU A 1 81 ? 5.568 3.737 12.415 1.00 80.06 81 LEU A N 1
ATOM 643 C CA . LEU A 1 81 ? 7.016 3.816 12.279 1.00 80.06 81 LEU A CA 1
ATOM 644 C C . LEU A 1 81 ? 7.392 4.402 10.910 1.00 80.06 81 LEU A C 1
ATOM 646 O O . LEU A 1 81 ? 6.730 4.132 9.911 1.00 80.06 81 LEU A O 1
ATOM 650 N N . TYR A 1 82 ? 8.479 5.177 10.869 1.00 81.69 82 TYR A N 1
ATOM 651 C CA . TYR A 1 82 ? 9.099 5.696 9.638 1.00 81.69 82 TYR A CA 1
ATOM 652 C C . TYR A 1 82 ? 8.231 6.644 8.793 1.00 81.69 82 TYR A C 1
ATOM 654 O O . TYR A 1 82 ? 8.468 6.796 7.595 1.00 81.69 82 TYR A O 1
ATOM 662 N N . LYS A 1 83 ? 7.266 7.338 9.410 1.00 82.44 83 LYS A N 1
ATOM 663 C CA . LYS A 1 83 ? 6.396 8.314 8.730 1.00 82.44 83 LYS A CA 1
ATOM 664 C C . LYS A 1 83 ? 7.178 9.313 7.864 1.00 82.44 83 LYS A C 1
ATOM 666 O O . LYS A 1 83 ? 6.869 9.479 6.689 1.00 82.44 83 LYS A O 1
ATOM 671 N N . GLU A 1 84 ? 8.225 9.915 8.425 1.00 84.75 84 GLU A N 1
ATOM 672 C CA . GLU A 1 84 ? 9.078 10.881 7.719 1.00 84.75 84 GLU A CA 1
ATOM 673 C C . GLU A 1 84 ? 9.803 10.265 6.512 1.00 84.75 84 GLU A C 1
ATOM 675 O O . GLU A 1 84 ? 10.030 10.940 5.510 1.00 84.75 84 GLU A O 1
ATOM 680 N N . GLU A 1 85 ? 10.184 8.985 6.586 1.00 84.25 85 GLU A N 1
ATOM 681 C CA . GLU A 1 85 ? 10.845 8.293 5.476 1.00 84.25 85 GLU A CA 1
ATOM 682 C C . GLU A 1 85 ? 9.862 8.088 4.321 1.00 84.25 85 GLU A C 1
ATOM 684 O O . GLU A 1 85 ? 10.198 8.383 3.174 1.00 84.25 85 GLU A O 1
ATOM 689 N N . PHE A 1 86 ? 8.628 7.667 4.614 1.00 85.06 86 PHE A N 1
ATOM 690 C CA . PHE A 1 86 ? 7.591 7.509 3.594 1.00 85.06 86 PHE A CA 1
ATOM 691 C C . PHE A 1 86 ? 7.202 8.837 2.942 1.00 85.06 86 PHE A C 1
ATOM 693 O O . PHE A 1 86 ? 7.014 8.894 1.727 1.00 85.06 86 PHE A O 1
ATOM 700 N N . GLU A 1 87 ? 7.119 9.916 3.721 1.00 85.81 87 GLU A N 1
ATOM 701 C CA . GLU A 1 87 ? 6.873 11.260 3.189 1.00 85.81 87 GLU A CA 1
ATOM 702 C C . GLU A 1 87 ? 8.004 11.705 2.254 1.00 85.81 87 GLU A C 1
ATOM 704 O O . GLU A 1 87 ? 7.735 12.217 1.166 1.00 85.81 87 GLU A O 1
ATOM 709 N N . LYS A 1 88 ? 9.266 11.426 2.606 1.00 85.06 88 LYS A N 1
ATOM 710 C CA . LYS A 1 88 ? 10.419 11.682 1.726 1.00 85.06 88 LYS A CA 1
ATOM 711 C C . LYS A 1 88 ? 10.371 10.851 0.442 1.00 85.06 88 LYS A C 1
ATOM 713 O O . LYS A 1 88 ? 10.665 11.385 -0.625 1.00 85.06 88 LYS A O 1
ATOM 718 N N . MET A 1 89 ? 9.993 9.571 0.514 1.00 83.50 89 MET A N 1
ATOM 719 C CA . MET A 1 89 ? 9.834 8.713 -0.674 1.00 83.50 89 MET A CA 1
ATOM 720 C C . MET A 1 89 ? 8.746 9.255 -1.601 1.00 83.50 89 MET A C 1
ATOM 722 O O . MET A 1 89 ? 8.978 9.415 -2.799 1.00 83.50 89 MET A O 1
ATOM 726 N N . LYS A 1 90 ? 7.593 9.617 -1.028 1.00 85.06 90 LYS A N 1
ATOM 727 C CA . LYS A 1 90 ? 6.478 10.222 -1.761 1.00 85.06 90 LYS A CA 1
ATOM 728 C C . LYS A 1 90 ? 6.868 11.565 -2.382 1.00 85.06 90 LYS A C 1
ATOM 730 O O . LYS A 1 90 ? 6.479 11.842 -3.508 1.00 85.06 90 LYS A O 1
ATOM 735 N N . GLY A 1 91 ? 7.669 12.373 -1.685 1.00 82.62 91 GLY A N 1
ATOM 736 C CA . GLY A 1 91 ? 8.198 13.635 -2.205 1.00 82.62 91 GLY A CA 1
ATOM 737 C C . GLY A 1 91 ? 9.196 13.455 -3.353 1.00 82.62 91 GLY A C 1
ATOM 738 O O . GLY A 1 91 ? 9.198 14.251 -4.286 1.00 82.62 91 GLY A O 1
ATOM 739 N N . LYS A 1 92 ? 10.022 12.401 -3.320 1.00 81.19 92 LYS A N 1
ATOM 740 C CA . LYS A 1 92 ? 10.967 12.086 -4.406 1.00 81.19 92 LYS A CA 1
ATOM 741 C C . LYS A 1 92 ? 10.276 11.555 -5.661 1.00 81.19 92 LYS A C 1
ATOM 743 O O . LYS A 1 92 ? 10.668 11.922 -6.764 1.00 81.19 92 LYS A O 1
ATOM 748 N N . LYS A 1 93 ? 9.313 10.644 -5.497 1.00 81.12 93 LYS A N 1
ATOM 749 C CA . LYS A 1 93 ? 8.629 9.958 -6.600 1.00 81.12 93 LYS A CA 1
ATOM 750 C C . LYS A 1 93 ? 7.139 9.759 -6.294 1.00 81.12 93 LYS A C 1
ATOM 752 O O . LYS A 1 93 ? 6.729 8.649 -5.949 1.00 81.12 93 LYS A O 1
ATOM 757 N N . PRO A 1 94 ? 6.319 10.813 -6.433 1.00 83.81 94 PRO A N 1
ATOM 758 C CA . PRO A 1 94 ? 4.900 10.747 -6.087 1.00 83.81 94 PRO A CA 1
ATOM 759 C C . PRO A 1 94 ? 4.103 9.789 -6.983 1.00 83.81 94 PRO A C 1
ATOM 761 O O . PRO A 1 94 ? 3.107 9.234 -6.533 1.00 83.81 94 PRO A O 1
ATOM 764 N N . GLU A 1 95 ? 4.547 9.566 -8.223 1.00 86.50 95 GLU A N 1
ATOM 765 C CA . GLU A 1 95 ? 3.874 8.680 -9.185 1.00 86.50 95 GLU A CA 1
ATOM 766 C C . GLU A 1 95 ? 4.226 7.197 -8.986 1.00 8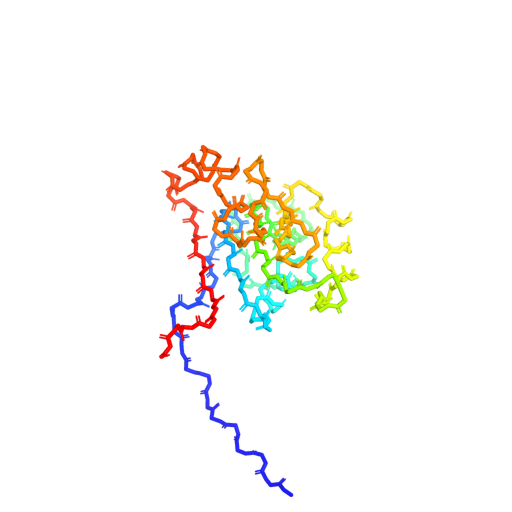6.50 95 GLU A C 1
ATOM 768 O O . GLU A 1 95 ? 3.435 6.319 -9.318 1.00 86.50 95 GLU A O 1
ATOM 773 N N . ASN A 1 96 ? 5.401 6.903 -8.418 1.00 88.00 96 ASN A N 1
ATOM 774 C CA . ASN A 1 96 ? 5.888 5.532 -8.237 1.00 88.00 96 ASN A CA 1
ATOM 775 C C . ASN A 1 96 ? 5.642 4.982 -6.830 1.00 88.00 96 ASN A C 1
ATOM 777 O O . ASN A 1 96 ? 5.788 3.779 -6.634 1.00 88.00 96 ASN A O 1
ATOM 781 N N . PHE A 1 97 ? 5.317 5.826 -5.844 1.00 90.31 97 PHE A N 1
ATOM 782 C CA . PHE A 1 97 ? 5.094 5.396 -4.465 1.00 90.31 97 PHE A CA 1
ATOM 783 C C . PHE A 1 97 ? 3.709 5.786 -3.959 1.00 90.31 97 PHE A C 1
ATOM 785 O O . PHE A 1 97 ? 3.394 6.967 -3.792 1.00 90.31 97 PHE A O 1
ATOM 792 N N . ARG A 1 98 ? 2.909 4.772 -3.625 1.00 91.88 98 ARG A N 1
ATOM 793 C CA . ARG A 1 98 ? 1.593 4.936 -3.013 1.00 91.88 98 ARG A CA 1
ATOM 794 C C . ARG A 1 98 ? 1.582 4.319 -1.621 1.00 91.88 98 ARG A C 1
ATOM 796 O O . ARG A 1 98 ? 2.034 3.194 -1.429 1.00 91.88 98 ARG A O 1
ATOM 803 N N . LEU A 1 99 ? 1.065 5.070 -0.653 1.00 90.56 99 LEU A N 1
ATOM 804 C CA . LEU A 1 99 ? 0.952 4.654 0.742 1.00 90.56 99 LEU A CA 1
ATOM 805 C C . LEU A 1 99 ? -0.500 4.776 1.188 1.00 90.56 99 LEU A C 1
ATOM 807 O O . LEU A 1 99 ? -1.040 5.883 1.216 1.00 90.56 99 LEU A O 1
ATOM 811 N N . ASP A 1 100 ? -1.073 3.657 1.614 1.00 92.12 100 ASP A N 1
ATOM 812 C CA . ASP A 1 100 ? -2.416 3.575 2.171 1.00 92.12 100 ASP A CA 1
ATOM 813 C C . ASP A 1 100 ? -2.362 3.046 3.608 1.00 92.12 100 ASP A C 1
ATOM 815 O O . ASP A 1 100 ? -1.965 1.910 3.880 1.00 92.12 100 ASP A O 1
ATOM 819 N N . LEU A 1 101 ? -2.756 3.904 4.552 1.00 90.44 101 LEU A N 1
ATOM 820 C CA . LEU A 1 101 ? -2.746 3.601 5.981 1.00 90.44 101 LEU A CA 1
ATOM 821 C C . LEU A 1 101 ? -4.115 3.090 6.440 1.00 90.44 101 LEU A C 1
ATOM 823 O O . LEU A 1 101 ? -5.153 3.690 6.150 1.00 90.44 101 LEU A O 1
ATOM 827 N N . ALA A 1 102 ? -4.112 2.013 7.216 1.00 91.06 102 ALA A N 1
ATOM 828 C CA . ALA A 1 102 ? -5.285 1.496 7.909 1.00 91.06 102 ALA A CA 1
ATOM 829 C C . ALA A 1 102 ? -5.085 1.639 9.425 1.00 91.06 102 ALA A C 1
ATOM 831 O O . ALA A 1 102 ? -4.409 0.820 10.052 1.00 91.06 102 ALA A O 1
ATOM 832 N N . VAL A 1 103 ? -5.644 2.707 10.006 1.00 91.06 103 VAL A N 1
ATOM 833 C CA . VAL A 1 103 ? -5.486 3.031 11.434 1.00 91.06 103 VAL A CA 1
ATOM 834 C C . VAL A 1 103 ? -6.697 2.545 12.227 1.00 91.06 103 VAL A C 1
ATOM 836 O O . VAL A 1 103 ? -7.690 3.255 12.379 1.00 91.06 103 VAL A O 1
ATOM 839 N N . SER A 1 104 ? -6.626 1.326 12.759 1.00 88.31 104 SER A N 1
ATOM 840 C CA . SER A 1 104 ? -7.808 0.618 13.285 1.00 88.31 104 SER A CA 1
ATOM 841 C C . SER A 1 104 ? -8.520 1.284 14.470 1.00 88.31 104 SER A C 1
ATOM 843 O O . SER A 1 104 ? -9.718 1.052 14.652 1.00 88.31 104 SER A O 1
ATOM 845 N N . ARG A 1 105 ? -7.830 2.090 15.292 1.00 88.62 105 ARG A N 1
ATOM 846 C CA . ARG A 1 105 ? -8.445 2.790 16.440 1.00 88.62 105 ARG A CA 1
ATOM 847 C C . ARG A 1 105 ? -8.950 4.196 16.117 1.00 88.62 105 ARG A C 1
ATOM 849 O O . ARG A 1 105 ? -9.709 4.736 16.913 1.00 88.62 105 ARG A O 1
ATOM 856 N N . GLU A 1 106 ? -8.550 4.770 14.986 1.00 91.12 106 GLU A N 1
ATOM 857 C CA . GLU A 1 106 ? -8.830 6.174 14.641 1.00 91.12 106 GLU A CA 1
ATOM 858 C C . GL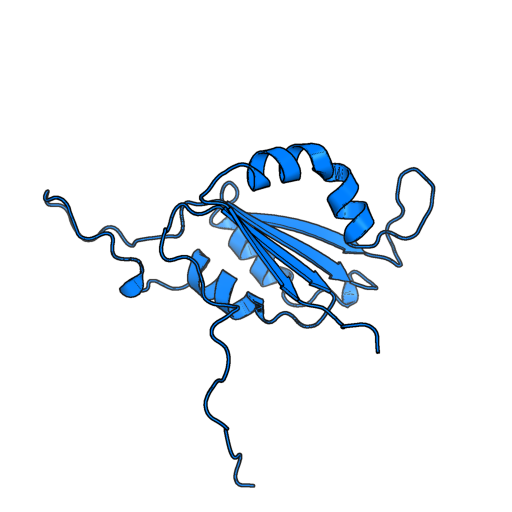U A 1 106 ? -9.707 6.309 13.393 1.00 91.12 106 GLU A C 1
ATOM 860 O O . GLU A 1 106 ? -10.477 7.256 13.273 1.00 91.12 106 GLU A O 1
ATOM 865 N N . GLN A 1 107 ? -9.628 5.346 12.476 1.00 90.69 107 GLN A N 1
ATOM 866 C CA . GLN A 1 107 ? -10.380 5.340 11.230 1.00 90.69 107 GLN A CA 1
ATOM 867 C C . GLN A 1 107 ? -11.505 4.307 11.285 1.00 90.69 107 GLN A C 1
ATOM 869 O O . GLN A 1 107 ? -11.362 3.214 11.848 1.00 90.69 107 GLN A O 1
ATOM 874 N N . ARG A 1 108 ? -12.625 4.651 10.647 1.00 91.12 108 ARG A N 1
ATOM 875 C CA . ARG A 1 108 ? -13.757 3.752 10.433 1.00 91.12 108 ARG A CA 1
ATOM 876 C C . ARG A 1 108 ? -14.102 3.675 8.954 1.00 91.12 108 ARG A C 1
ATOM 878 O O . ARG A 1 108 ? -13.874 4.636 8.227 1.00 91.12 108 ARG A O 1
ATOM 885 N N . ASN A 1 109 ? -14.609 2.525 8.525 1.00 89.38 109 ASN A N 1
ATOM 886 C CA . ASN A 1 109 ? -15.139 2.363 7.172 1.00 89.38 109 ASN A CA 1
ATOM 887 C C . ASN A 1 109 ? -16.553 2.963 7.055 1.00 89.38 109 ASN A C 1
ATOM 889 O O . ASN A 1 109 ? -17.131 3.413 8.045 1.00 89.38 109 ASN A O 1
ATOM 893 N N . GLU A 1 110 ? -17.138 2.900 5.858 1.00 87.81 110 GLU A N 1
ATOM 894 C CA . GLU A 1 110 ? -18.506 3.369 5.574 1.00 87.81 110 GLU A CA 1
ATOM 895 C C . GLU A 1 110 ? -19.576 2.737 6.481 1.00 87.81 110 GLU A C 1
ATOM 897 O O . GLU A 1 110 ? -20.608 3.341 6.758 1.00 87.81 110 GLU A O 1
ATOM 902 N N . LYS A 1 111 ? -19.314 1.527 6.991 1.00 87.31 111 LYS A N 1
ATOM 903 C CA . LYS A 1 111 ? -20.201 0.785 7.899 1.00 87.31 111 LYS A CA 1
ATOM 904 C C . LYS A 1 111 ? -19.959 1.105 9.380 1.00 87.31 111 LYS A C 1
ATOM 906 O O . LYS A 1 111 ? -20.579 0.496 10.247 1.00 87.31 111 LYS A O 1
ATOM 911 N N . GLY A 1 112 ? -19.045 2.024 9.693 1.00 89.19 112 GLY A N 1
ATOM 912 C CA . GLY A 1 112 ? -18.677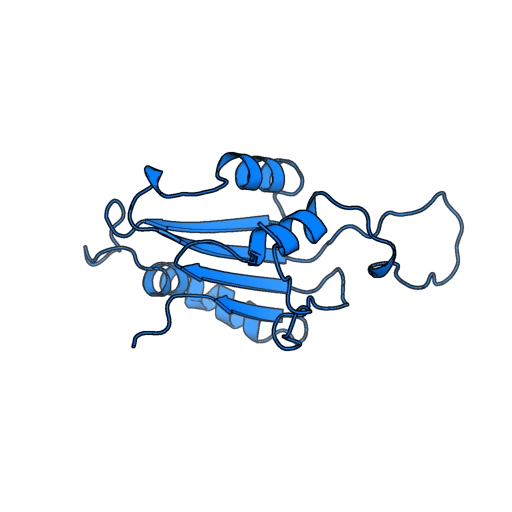 2.377 11.064 1.00 89.19 112 GLY A CA 1
ATOM 913 C C . GLY A 1 112 ? -17.818 1.326 11.780 1.00 89.19 112 GLY A C 1
ATOM 914 O O . GLY A 1 112 ? -17.639 1.406 12.994 1.00 89.19 112 GLY A O 1
ATOM 915 N N . GLU A 1 113 ? -17.264 0.343 11.078 1.00 89.69 113 GLU A N 1
ATOM 916 C CA . GLU A 1 113 ? -16.362 -0.671 11.633 1.00 89.69 113 GLU A CA 1
ATOM 917 C C . GLU A 1 113 ? -14.921 -0.147 11.705 1.00 89.69 113 GLU A C 1
ATOM 919 O O . GLU A 1 113 ? -14.547 0.771 10.979 1.00 89.69 113 GLU A O 1
ATOM 924 N N . LYS A 1 114 ? -14.084 -0.753 12.555 1.00 91.44 114 LYS A N 1
ATOM 925 C CA . LYS A 1 114 ? -12.655 -0.414 12.661 1.00 91.44 114 LYS A CA 1
ATOM 926 C C . LYS A 1 114 ? -11.934 -0.605 11.322 1.00 91.44 114 LYS A C 1
ATOM 928 O O . LYS A 1 114 ? -12.110 -1.632 10.661 1.00 91.44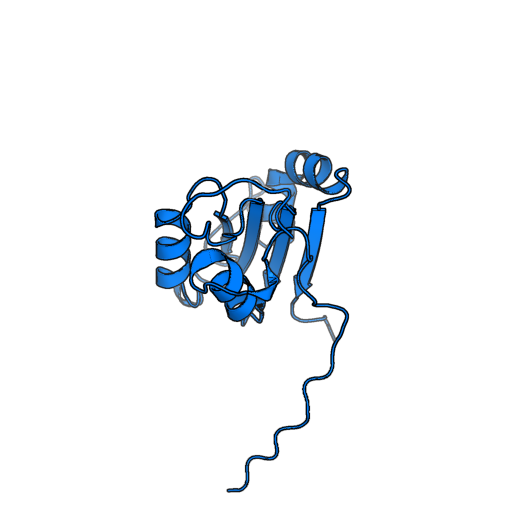 114 LYS A O 1
ATOM 933 N N . MET A 1 115 ? -11.081 0.351 10.957 1.00 90.94 115 MET A N 1
ATOM 934 C CA . MET A 1 115 ? -10.319 0.303 9.708 1.00 90.94 115 MET A CA 1
ATOM 935 C C . MET A 1 115 ? -9.116 -0.642 9.807 1.00 90.94 115 MET A C 1
ATOM 937 O O . MET A 1 115 ? -8.030 -0.259 10.240 1.00 90.94 115 MET A O 1
ATOM 941 N N . TYR A 1 116 ? -9.309 -1.890 9.392 1.00 89.94 116 TYR A N 1
ATOM 942 C CA . TYR A 1 116 ? -8.225 -2.856 9.210 1.00 89.94 116 TYR A CA 1
ATOM 943 C C . TYR A 1 116 ? -7.708 -2.867 7.766 1.00 89.94 116 TYR A C 1
ATOM 945 O O . TYR A 1 116 ? -8.382 -2.387 6.855 1.00 89.94 116 TYR A O 1
ATOM 953 N N . ILE A 1 117 ? -6.527 -3.454 7.542 1.00 89.94 117 ILE A N 1
ATOM 954 C CA . ILE A 1 117 ? -5.868 -3.457 6.228 1.00 89.94 117 ILE A CA 1
ATOM 955 C C . ILE A 1 117 ? -6.733 -4.100 5.137 1.00 89.94 117 ILE A C 1
ATOM 957 O O . ILE A 1 117 ? -6.850 -3.550 4.051 1.00 89.94 117 ILE A O 1
ATOM 961 N N . GLN A 1 118 ? -7.449 -5.180 5.457 1.00 89.06 118 GLN A N 1
ATOM 962 C CA . GLN A 1 118 ? -8.382 -5.837 4.542 1.00 89.06 118 GLN A CA 1
ATOM 963 C C . GLN A 1 118 ? -9.554 -4.934 4.137 1.00 89.06 118 GLN A C 1
ATOM 965 O O . GLN A 1 118 ? -10.051 -5.036 3.022 1.00 89.06 118 GLN A O 1
ATOM 970 N N . LYS A 1 119 ? -9.993 -4.033 5.027 1.00 92.12 119 LYS A N 1
ATOM 971 C CA . LYS A 1 119 ? -11.059 -3.069 4.722 1.00 92.12 119 LYS A CA 1
ATOM 972 C C . LYS A 1 119 ? -10.525 -1.956 3.829 1.00 92.12 119 LYS A C 1
ATOM 974 O O . LYS A 1 119 ? -11.170 -1.636 2.843 1.00 92.12 119 LYS A O 1
ATOM 979 N N . ARG A 1 120 ? -9.319 -1.457 4.115 1.00 91.81 120 ARG A N 1
ATOM 980 C CA . ARG A 1 120 ? -8.635 -0.481 3.257 1.00 91.81 120 ARG A CA 1
ATOM 981 C C . ARG A 1 120 ? -8.380 -1.039 1.856 1.00 91.81 120 ARG A C 1
ATOM 983 O O . ARG A 1 120 ? -8.629 -0.357 0.879 1.00 91.81 120 ARG A O 1
ATOM 990 N N . MET A 1 121 ? -7.936 -2.288 1.740 1.00 91.00 121 MET A N 1
ATOM 991 C CA . MET A 1 121 ? -7.755 -2.939 0.437 1.00 91.00 121 MET A CA 1
ATOM 992 C C . MET A 1 121 ? -9.083 -3.147 -0.299 1.00 91.00 121 MET A C 1
ATOM 994 O O . MET A 1 121 ? -9.113 -3.046 -1.519 1.00 91.00 121 MET A O 1
ATOM 998 N N . ALA A 1 122 ? -10.184 -3.394 0.420 1.00 91.56 122 ALA A N 1
ATOM 999 C CA . ALA A 1 122 ? -11.504 -3.522 -0.196 1.00 91.56 122 ALA A CA 1
ATOM 1000 C C . ALA A 1 122 ? -11.978 -2.219 -0.864 1.00 91.56 122 ALA A C 1
ATOM 1002 O O . ALA A 1 122 ? -12.663 -2.289 -1.878 1.00 91.56 122 ALA A O 1
ATOM 1003 N N . GLU A 1 123 ? -11.572 -1.050 -0.355 1.00 92.31 123 GLU A N 1
ATOM 1004 C CA . GLU A 1 123 ? -11.838 0.249 -1.002 1.00 92.31 123 GLU A CA 1
ATOM 1005 C C . GLU A 1 123 ? -11.150 0.368 -2.373 1.00 92.31 123 GLU A C 1
ATOM 1007 O O . GLU A 1 123 ? -11.625 1.088 -3.244 1.00 92.31 123 GLU A O 1
ATOM 1012 N N . TYR A 1 124 ? -10.065 -0.380 -2.586 1.00 94.12 124 TYR A N 1
ATOM 1013 C CA . TYR A 1 124 ? -9.300 -0.407 -3.833 1.00 94.12 124 TYR A CA 1
ATOM 1014 C C . TYR A 1 124 ? -9.408 -1.747 -4.565 1.00 94.12 124 TYR A C 1
ATOM 1016 O O . TYR A 1 124 ? -8.538 -2.077 -5.369 1.00 94.12 124 TYR A O 1
ATOM 1024 N N . ALA A 1 125 ? -10.444 -2.544 -4.286 1.00 91.62 125 ALA A N 1
ATOM 1025 C CA . ALA A 1 125 ? -10.551 -3.909 -4.798 1.00 91.62 125 ALA A CA 1
ATOM 1026 C C . ALA A 1 125 ? -10.485 -3.976 -6.333 1.00 91.62 125 ALA A C 1
ATOM 1028 O O . ALA A 1 125 ? -9.794 -4.837 -6.870 1.00 91.62 125 ALA A O 1
ATOM 1029 N N . GLU A 1 126 ? -11.153 -3.053 -7.030 1.00 94.31 126 GLU A N 1
ATOM 1030 C CA . GLU A 1 126 ? -11.138 -2.987 -8.497 1.00 94.31 126 GLU A CA 1
ATOM 1031 C C . GLU A 1 126 ? -9.741 -2.654 -9.037 1.00 94.31 126 GLU A C 1
ATOM 1033 O O . GLU A 1 126 ? -9.229 -3.351 -9.910 1.00 94.31 126 GLU A O 1
ATOM 1038 N N . GLU A 1 127 ? -9.076 -1.644 -8.473 1.00 94.31 127 GLU A N 1
ATOM 1039 C CA . GLU A 1 127 ? -7.729 -1.245 -8.894 1.00 94.31 127 GLU A CA 1
ATOM 1040 C C . GLU A 1 127 ? -6.701 -2.348 -8.610 1.00 94.31 127 GLU A C 1
ATOM 1042 O O . GLU A 1 127 ? -5.880 -2.686 -9.465 1.00 94.31 127 GLU A O 1
ATOM 1047 N N . LEU A 1 128 ? -6.778 -2.964 -7.427 1.00 92.19 128 LEU A N 1
ATOM 1048 C CA . LEU A 1 128 ? -5.945 -4.105 -7.063 1.00 92.19 128 LEU A CA 1
ATOM 1049 C C . LEU A 1 128 ? -6.173 -5.279 -8.012 1.00 92.19 128 LEU A C 1
ATOM 1051 O O . LEU A 1 128 ? -5.204 -5.911 -8.423 1.00 92.19 128 LEU A O 1
ATOM 1055 N N . TRP A 1 129 ? -7.419 -5.554 -8.397 1.00 92.50 129 TRP A N 1
ATOM 1056 C CA . TRP A 1 129 ? -7.737 -6.608 -9.357 1.00 92.50 129 TRP A CA 1
ATOM 1057 C C . TRP A 1 129 ? -7.122 -6.343 -10.735 1.00 92.50 129 TRP A C 1
ATOM 1059 O O . TRP A 1 129 ? -6.521 -7.241 -11.326 1.00 92.50 129 TRP A O 1
ATOM 1069 N N . GLU A 1 130 ? -7.195 -5.107 -11.232 1.00 94.75 130 GLU A N 1
ATOM 1070 C CA . GLU A 1 130 ? -6.545 -4.721 -12.489 1.00 94.75 130 GLU A CA 1
ATOM 1071 C C . GLU A 1 130 ? -5.021 -4.857 -12.432 1.00 94.75 130 GLU A C 1
ATOM 1073 O O . GLU A 1 130 ? -4.403 -5.306 -13.399 1.00 94.75 130 GLU A O 1
ATOM 1078 N N . LEU A 1 131 ? -4.402 -4.514 -11.301 1.00 92.12 131 LEU A N 1
ATOM 1079 C CA . LEU A 1 131 ? -2.965 -4.706 -11.112 1.00 92.12 131 LEU A CA 1
ATOM 1080 C C . LEU A 1 131 ? -2.600 -6.189 -11.033 1.00 92.12 131 LEU A C 1
ATOM 1082 O O . LEU A 1 131 ? -1.649 -6.604 -11.688 1.00 92.12 131 LEU A O 1
ATOM 1086 N N . LEU A 1 132 ? -3.361 -6.994 -10.293 1.00 90.19 132 LEU A N 1
ATOM 1087 C CA . LEU A 1 132 ? -3.119 -8.430 -10.118 1.00 90.19 132 LEU A CA 1
ATOM 1088 C C . LEU A 1 132 ? -3.180 -9.226 -11.423 1.00 90.19 132 LEU A C 1
ATOM 1090 O O . LEU A 1 132 ? -2.522 -10.255 -11.535 1.00 90.19 132 LEU A O 1
ATOM 1094 N N . LYS A 1 133 ? -3.946 -8.761 -12.413 1.00 91.81 133 LYS A N 1
ATOM 1095 C CA . LYS A 1 133 ? -3.993 -9.378 -13.747 1.00 91.81 133 LYS A CA 1
ATOM 1096 C C . LYS A 1 133 ? -2.721 -9.159 -14.570 1.00 91.81 133 LYS A C 1
ATOM 1098 O O . LYS A 1 133 ? -2.553 -9.827 -15.585 1.00 91.81 133 LYS A O 1
ATOM 1103 N N . LYS A 1 134 ? -1.858 -8.211 -14.195 1.00 90.69 134 LYS A N 1
ATOM 1104 C CA . LYS A 1 134 ? -0.606 -7.954 -14.915 1.00 90.69 134 LYS A CA 1
ATOM 1105 C C . LYS A 1 134 ? 0.460 -8.953 -14.477 1.00 90.69 134 LYS A C 1
ATOM 1107 O O . LYS A 1 134 ? 0.725 -9.097 -13.287 1.00 90.69 134 LYS A O 1
ATOM 1112 N N . ASP A 1 135 ? 1.157 -9.544 -15.442 1.00 88.75 135 ASP A N 1
ATOM 1113 C CA . ASP A 1 135 ? 2.231 -10.517 -15.185 1.00 88.75 135 ASP A CA 1
ATOM 1114 C C . ASP A 1 135 ? 3.441 -9.919 -14.445 1.00 88.75 135 ASP A C 1
ATOM 1116 O O . ASP A 1 135 ? 4.258 -10.645 -13.881 1.00 88.75 135 ASP A O 1
ATOM 1120 N N . ASN A 1 136 ? 3.574 -8.588 -14.439 1.00 90.19 136 ASN A N 1
ATOM 1121 C CA . ASN A 1 136 ? 4.637 -7.871 -13.738 1.00 90.19 136 ASN A CA 1
ATOM 1122 C C . ASN A 1 136 ? 4.219 -7.367 -12.345 1.00 90.19 136 ASN A C 1
ATOM 1124 O O . ASN A 1 136 ? 4.906 -6.506 -11.789 1.00 90.19 136 ASN A O 1
ATOM 1128 N N . THR A 1 137 ? 3.113 -7.869 -11.789 1.00 90.62 137 THR A N 1
ATOM 1129 C CA . THR A 1 137 ? 2.652 -7.519 -10.442 1.00 90.62 137 THR A CA 1
ATOM 1130 C C . THR A 1 137 ? 3.055 -8.577 -9.425 1.00 90.62 137 THR A C 1
ATOM 1132 O O . THR A 1 137 ? 2.710 -9.750 -9.537 1.00 90.62 137 THR A O 1
ATOM 1135 N N . PHE A 1 138 ? 3.746 -8.139 -8.378 1.00 89.81 138 PHE A N 1
ATOM 1136 C CA . PHE A 1 138 ? 4.208 -8.966 -7.273 1.00 89.81 138 PHE A CA 1
ATOM 1137 C C . PHE A 1 138 ? 3.549 -8.492 -5.984 1.00 89.81 138 PHE A C 1
ATOM 1139 O O . PHE A 1 138 ? 3.640 -7.315 -5.632 1.00 89.81 138 PHE A O 1
ATOM 1146 N N . VAL A 1 139 ? 2.901 -9.411 -5.270 1.00 89.44 139 VAL A N 1
ATOM 1147 C CA . VAL A 1 139 ? 2.292 -9.127 -3.970 1.00 89.44 139 VAL A CA 1
ATOM 1148 C C . VAL A 1 139 ? 3.124 -9.760 -2.873 1.00 89.44 139 VAL A C 1
ATOM 1150 O O . VAL A 1 139 ? 3.337 -10.970 -2.863 1.00 89.44 139 VAL A O 1
ATOM 1153 N N . TYR A 1 140 ? 3.548 -8.942 -1.919 1.00 87.38 140 TYR A N 1
ATOM 1154 C CA . TYR A 1 140 ? 4.211 -9.390 -0.708 1.00 87.38 140 TYR A CA 1
ATOM 1155 C C . TYR A 1 140 ? 3.323 -9.083 0.484 1.00 87.38 140 TYR A C 1
ATOM 1157 O O . TYR A 1 140 ? 2.925 -7.939 0.693 1.00 87.38 140 TYR A O 1
ATOM 1165 N N . MET A 1 141 ? 3.041 -10.098 1.289 1.00 86.25 141 MET A N 1
ATOM 1166 C CA . MET A 1 141 ? 2.261 -9.956 2.509 1.00 86.25 141 MET A CA 1
ATOM 1167 C C . MET A 1 141 ? 3.112 -10.407 3.689 1.00 86.25 141 MET A C 1
ATOM 1169 O O . MET A 1 141 ? 3.634 -11.518 3.690 1.00 86.25 141 MET A O 1
ATOM 1173 N N . CYS A 1 142 ? 3.264 -9.545 4.690 1.00 80.81 142 CYS A N 1
ATOM 1174 C CA . CYS A 1 142 ? 3.927 -9.890 5.940 1.00 80.81 142 CYS A CA 1
ATOM 1175 C C . CYS A 1 142 ? 3.116 -9.333 7.111 1.00 80.81 142 CYS A C 1
ATOM 1177 O O . CYS A 1 142 ? 2.684 -8.183 7.111 1.00 80.81 142 CYS A O 1
ATOM 1179 N N . GLY A 1 143 ? 2.881 -10.156 8.119 1.00 74.75 143 GLY A N 1
ATOM 1180 C CA . GLY A 1 143 ? 2.068 -9.771 9.258 1.00 74.75 143 GLY A CA 1
ATOM 1181 C C . GLY A 1 143 ? 2.123 -10.822 10.346 1.00 74.75 143 GLY A C 1
ATOM 1182 O O . GLY A 1 143 ? 2.758 -11.866 10.184 1.00 74.75 143 GLY A O 1
ATOM 1183 N N . GLU A 1 144 ? 1.452 -10.542 11.458 1.00 64.81 144 GLU A N 1
ATOM 1184 C CA . GLU A 1 144 ? 1.249 -11.546 12.493 1.00 64.81 144 GLU A CA 1
ATOM 1185 C C . GLU A 1 144 ? 0.385 -12.672 11.918 1.00 64.81 144 GLU A C 1
ATOM 1187 O O . GLU A 1 144 ? -0.798 -12.496 11.625 1.00 64.81 144 GLU A O 1
ATOM 1192 N N . GLY A 1 145 ? 0.996 -13.843 11.728 1.00 52.50 145 GLY A N 1
ATOM 1193 C CA . GLY A 1 145 ? 0.244 -15.071 11.534 1.00 52.50 145 GLY A CA 1
ATOM 1194 C C . GLY A 1 145 ? -0.510 -15.360 12.824 1.00 52.50 145 GLY A C 1
ATOM 1195 O O . GLY A 1 145 ? 0.116 -15.503 13.875 1.00 52.50 145 GLY A O 1
ATOM 1196 N N . TYR A 1 146 ? -1.840 -15.412 12.755 1.00 41.69 146 TYR A N 1
ATOM 1197 C CA . TYR A 1 146 ? -2.649 -15.857 13.884 1.00 41.69 146 TYR A CA 1
ATOM 1198 C C . TYR A 1 146 ? -2.163 -17.241 14.323 1.00 41.69 146 TYR A C 1
ATOM 1200 O O . TYR A 1 146 ? -2.104 -18.171 13.516 1.00 41.69 146 TYR A O 1
ATOM 1208 N N . ARG A 1 147 ? -1.786 -17.338 15.596 1.00 36.38 147 ARG A N 1
ATOM 1209 C CA . ARG A 1 147 ? -1.465 -18.583 16.283 1.00 36.38 147 ARG A CA 1
ATOM 1210 C C . ARG A 1 147 ? -2.553 -18.882 17.296 1.00 36.38 147 ARG A C 1
ATOM 1212 O O . ARG A 1 147 ? -3.041 -17.907 17.912 1.00 36.38 147 ARG A O 1
#